Protein AF-A0A2H8U2J7-F1 (afdb_monomer_lite)

Foldseek 3Di:
DDPPPDPPVNVVVVVVVCVVPPPDDDDPPPCVVVVVVVPPDDDDDDPDCLLVVVCVVCVVVVNNVLSVLCVVVVPGPVNLLVDDLVNCVVSPVVDPVVSVSSVVVSVVVVVVVVVVVVVVD

Organism: NCBI:txid742174

InterPro domains:
  IPR001660 Sterile alpha motif domain [PF07647] (57-109)
  IPR001660 Sterile alpha motif domain [PS50105] (45-112)
  IPR013761 Sterile alpha motif/pointed domain superfamily [G3DSA:1.10.150.50] (38-114)
  IPR013761 Sterile alpha motif/pointed domain superfamily [SSF47769] (55-111)

Sequence (121 aa):
MTMTAISKGFQRVMKLLYEYENRHEKTMLKTTWSEKMKMTKNNHQSDENIDYHMEKLLKQLSLEKYWPMFDKRNIRYNDFLKLSEQDLKDIGINLFGPRRKLIMTIDKLNELRTSQEHSRS

Radius of gyration: 18.88 Å; chains: 1; bounding box: 56×50×34 Å

pLDDT: mean 70.36, std 20.32, range [31.5, 94.88]

Secondary structure (DSSP, 8-state):
-------HHHHHHHHHHHHHS-SS--SSSSSHHHHHTTTTS--------THHHHHHHHHHTT-GGGHHHHHHTT--HHHHTT--HHHHHHHT---HHHHHHHHHHHHHHHHHHHHHHHT--

Structure (mmCIF, N/CA/C/O backbone):
data_AF-A0A2H8U2J7-F1
#
_entry.id   AF-A0A2H8U2J7-F1
#
loop_
_atom_site.group_PDB
_atom_site.id
_atom_site.type_symbol
_atom_site.label_atom_id
_atom_site.label_alt_id
_atom_site.label_comp_id
_atom_site.label_asym_id
_atom_site.label_entity_id
_atom_site.label_seq_id
_atom_site.pdbx_PDB_ins_code
_atom_site.Cartn_x
_atom_site.Cartn_y
_atom_site.Cartn_z
_atom_site.occupancy
_atom_site.B_iso_or_equiv
_atom_site.auth_seq_id
_atom_site.auth_comp_id
_atom_site.auth_asym_id
_atom_site.auth_atom_id
_atom_site.pdbx_PDB_model_num
ATOM 1 N N . MET A 1 1 ? 14.104 38.135 7.590 1.00 36.16 1 MET A N 1
ATOM 2 C CA . MET A 1 1 ? 14.713 37.375 8.706 1.00 36.16 1 MET A CA 1
ATOM 3 C C . MET A 1 1 ? 14.171 35.950 8.648 1.00 36.16 1 MET A C 1
ATOM 5 O O . MET A 1 1 ? 12.960 35.791 8.582 1.00 36.16 1 MET A O 1
ATOM 9 N N . THR A 1 2 ? 15.024 34.931 8.512 1.00 43.16 2 THR A N 1
ATOM 10 C CA . THR A 1 2 ? 14.611 33.549 8.190 1.00 43.16 2 THR A CA 1
ATOM 11 C C . THR A 1 2 ? 14.125 32.788 9.426 1.00 43.16 2 THR A C 1
ATOM 13 O O . THR A 1 2 ? 14.888 32.561 10.362 1.00 43.16 2 THR A O 1
ATOM 16 N N . MET A 1 3 ? 12.858 32.365 9.401 1.00 31.50 3 MET A N 1
ATOM 17 C CA . MET A 1 3 ? 12.191 31.577 10.445 1.00 31.50 3 MET A CA 1
ATOM 18 C C . MET A 1 3 ? 12.617 30.103 10.389 1.00 31.50 3 MET A C 1
ATOM 20 O O . MET A 1 3 ? 11.848 29.239 9.978 1.00 31.50 3 MET A O 1
ATOM 24 N N . THR A 1 4 ? 13.845 29.774 10.782 1.00 61.56 4 THR A N 1
ATOM 25 C CA . THR A 1 4 ? 14.235 28.367 10.979 1.00 61.56 4 THR A CA 1
ATOM 26 C C . THR A 1 4 ? 13.908 27.927 12.401 1.00 61.56 4 THR A C 1
ATOM 28 O O . THR A 1 4 ? 14.785 27.815 13.250 1.00 61.56 4 THR A O 1
ATOM 31 N N . ALA A 1 5 ? 12.628 27.642 12.653 1.00 53.22 5 ALA A N 1
ATOM 32 C CA . ALA A 1 5 ? 12.160 26.950 13.858 1.00 53.22 5 ALA A CA 1
ATOM 33 C C . ALA A 1 5 ? 12.276 25.422 13.694 1.00 53.22 5 ALA A C 1
ATOM 35 O O . ALA A 1 5 ? 11.340 24.672 13.958 1.00 53.22 5 ALA A O 1
ATOM 36 N N . ILE A 1 6 ? 13.423 24.951 13.201 1.00 57.22 6 ILE A N 1
ATOM 37 C CA . ILE A 1 6 ? 13.698 23.521 13.088 1.00 57.22 6 ILE A CA 1
ATOM 38 C C . ILE A 1 6 ? 14.598 23.149 14.261 1.00 57.22 6 ILE A C 1
ATOM 40 O O . ILE A 1 6 ? 15.738 23.598 14.355 1.00 57.22 6 ILE A O 1
ATOM 44 N N . SER A 1 7 ? 14.062 22.337 15.171 1.00 57.75 7 SER A N 1
ATOM 45 C CA . SER A 1 7 ? 14.796 21.763 16.300 1.00 57.75 7 SER A CA 1
ATOM 46 C C . SER A 1 7 ? 16.133 21.167 15.836 1.00 57.75 7 SER A C 1
ATOM 48 O O . SER A 1 7 ? 16.185 20.405 14.868 1.00 57.75 7 SER A O 1
ATOM 50 N N . LYS A 1 8 ? 17.222 21.456 16.561 1.00 58.28 8 LYS A N 1
ATOM 51 C CA . LYS A 1 8 ? 18.549 20.857 16.317 1.00 58.28 8 LYS A CA 1
ATOM 52 C C . LYS A 1 8 ? 18.497 19.319 16.323 1.00 58.28 8 LYS A C 1
ATOM 54 O O . LYS A 1 8 ? 19.271 18.676 15.620 1.00 58.28 8 LYS A O 1
ATOM 59 N N . GLY A 1 9 ? 17.555 18.732 17.070 1.00 62.81 9 GLY A N 1
ATOM 60 C CA . GLY A 1 9 ? 17.288 17.291 17.065 1.00 62.81 9 GLY A CA 1
ATOM 61 C C . GLY A 1 9 ? 16.719 16.802 15.731 1.00 62.81 9 GLY A C 1
ATOM 62 O O . GLY A 1 9 ? 17.189 15.802 15.200 1.00 62.81 9 GLY A O 1
ATOM 63 N N . PHE A 1 10 ? 15.790 17.555 15.134 1.00 60.94 10 PHE A N 1
ATOM 64 C CA . PHE A 1 10 ? 15.223 17.236 13.821 1.00 60.94 10 PHE A CA 1
ATOM 65 C C . PHE A 1 10 ? 16.278 17.319 12.713 1.00 60.94 10 PHE A C 1
ATOM 67 O O . PHE A 1 10 ? 16.358 16.430 11.873 1.00 60.94 10 PHE A O 1
ATOM 74 N N . GLN A 1 11 ? 17.165 18.319 12.753 1.00 57.81 11 GLN A N 1
ATOM 75 C CA . GLN A 1 11 ? 18.289 18.401 11.811 1.00 57.81 11 GLN A CA 1
ATOM 76 C C . GLN A 1 11 ? 19.251 17.210 11.939 1.00 57.81 11 GLN A C 1
ATOM 78 O O . GLN A 1 11 ? 19.775 16.736 10.934 1.00 57.81 11 GLN A O 1
ATOM 83 N N . ARG A 1 12 ? 19.464 16.698 13.158 1.00 67.31 12 ARG A N 1
ATOM 84 C CA . ARG A 1 12 ? 20.341 15.546 13.414 1.00 67.31 12 ARG A CA 1
ATOM 85 C C . ARG A 1 12 ? 19.730 14.234 12.921 1.00 67.31 12 ARG A C 1
ATOM 87 O O . ARG A 1 12 ? 20.433 13.446 12.300 1.00 67.31 12 ARG A O 1
ATOM 94 N N . VAL A 1 13 ? 18.428 14.038 13.142 1.00 64.44 13 VAL A N 1
ATOM 95 C CA . VAL A 1 13 ? 17.677 12.882 12.624 1.00 64.44 13 VAL A CA 1
ATOM 96 C C . VAL A 1 13 ? 17.637 12.916 11.097 1.00 64.44 13 VAL A C 1
ATOM 98 O O . VAL A 1 13 ? 17.952 11.917 10.462 1.00 64.44 13 VAL A O 1
ATOM 101 N N . MET A 1 14 ? 17.365 14.078 10.499 1.00 63.50 14 MET A N 1
ATOM 102 C CA . MET A 1 14 ? 17.393 14.238 9.043 1.00 63.50 14 MET A CA 1
ATOM 103 C C . MET A 1 14 ? 18.789 14.016 8.457 1.00 63.50 14 MET A C 1
ATOM 105 O O . MET A 1 14 ? 18.901 13.412 7.398 1.00 63.50 14 MET A O 1
ATOM 109 N N . LYS A 1 15 ? 19.858 14.441 9.145 1.00 63.28 15 LYS A N 1
ATOM 110 C CA . LYS A 1 15 ? 21.238 14.169 8.719 1.00 63.28 15 LYS A CA 1
ATOM 111 C C . LYS A 1 15 ? 21.547 12.669 8.714 1.00 63.28 15 LYS A C 1
ATOM 113 O O . LYS A 1 15 ? 22.144 12.195 7.760 1.00 63.28 15 LYS A O 1
ATOM 118 N N . LEU A 1 16 ? 21.119 11.928 9.737 1.00 66.94 16 LEU A N 1
ATOM 119 C CA . LEU A 1 16 ? 21.340 10.479 9.809 1.00 66.94 16 LEU A CA 1
ATOM 120 C C . LEU A 1 16 ? 20.504 9.707 8.783 1.00 66.94 16 LEU A C 1
ATOM 122 O O . LEU A 1 16 ? 21.018 8.776 8.173 1.00 66.94 16 LEU A O 1
ATOM 126 N N . LEU A 1 17 ? 19.254 10.117 8.549 1.00 56.69 17 LEU A N 1
ATOM 127 C CA . LEU A 1 17 ? 18.418 9.551 7.483 1.00 56.69 17 LEU A CA 1
ATOM 128 C C . LEU A 1 17 ? 19.045 9.804 6.104 1.00 56.69 17 LEU A C 1
ATOM 130 O O . LEU A 1 17 ? 19.129 8.893 5.288 1.00 56.69 17 LEU A O 1
ATOM 134 N N . TYR A 1 18 ? 19.584 11.008 5.894 1.00 54.91 18 TYR A N 1
ATOM 135 C CA . TYR A 1 18 ? 20.326 11.367 4.685 1.00 54.91 18 TYR A CA 1
ATOM 136 C C . TYR A 1 18 ? 21.633 10.572 4.529 1.00 54.91 18 TYR A C 1
ATOM 138 O O . TYR A 1 18 ? 22.067 10.311 3.417 1.00 54.91 18 TYR A O 1
ATOM 146 N N . GLU A 1 19 ? 22.289 10.183 5.620 1.00 57.41 19 GLU A N 1
ATOM 147 C CA . GLU A 1 19 ? 23.557 9.443 5.584 1.00 57.41 19 GLU A CA 1
ATOM 148 C C . GLU A 1 19 ? 23.348 7.922 5.434 1.00 57.41 19 GLU A C 1
ATOM 150 O O . GLU A 1 19 ? 24.185 7.241 4.844 1.00 57.41 19 GLU A O 1
ATOM 155 N N . TYR A 1 20 ? 22.200 7.396 5.877 1.00 49.44 20 TYR A N 1
ATOM 156 C CA . TYR A 1 20 ? 21.817 5.986 5.729 1.00 49.44 20 TYR A CA 1
ATOM 157 C C . TYR A 1 20 ? 21.306 5.639 4.316 1.00 49.44 20 TYR A C 1
ATOM 159 O O . TYR A 1 20 ? 21.498 4.517 3.849 1.00 49.44 20 TYR A O 1
ATOM 167 N N . GLU A 1 21 ? 20.713 6.601 3.602 1.00 48.59 21 GLU A N 1
ATOM 168 C CA . GLU A 1 21 ? 20.047 6.380 2.306 1.00 48.59 21 GLU A CA 1
ATOM 169 C C . GLU A 1 21 ? 20.859 6.871 1.090 1.00 48.59 21 GLU A C 1
ATOM 171 O O . GLU A 1 21 ? 20.313 7.047 0.010 1.00 48.59 21 GLU A O 1
ATOM 176 N N . ASN A 1 22 ? 22.174 7.108 1.218 1.00 43.47 22 ASN A N 1
ATOM 177 C CA . ASN A 1 22 ? 22.914 7.822 0.164 1.00 43.47 22 ASN A CA 1
ATOM 178 C C . ASN A 1 22 ? 24.273 7.211 -0.213 1.00 43.47 22 ASN A C 1
ATOM 180 O O . ASN A 1 22 ? 25.281 7.913 -0.324 1.00 43.47 22 ASN A O 1
ATOM 184 N N . ARG A 1 23 ? 24.273 5.905 -0.532 1.00 51.50 23 ARG A N 1
ATOM 185 C CA . ARG A 1 23 ? 25.263 5.319 -1.463 1.00 51.50 23 ARG A CA 1
ATOM 186 C C . ARG A 1 23 ? 24.979 5.620 -2.941 1.00 51.50 23 ARG A C 1
ATOM 188 O O . ARG A 1 23 ? 25.809 5.260 -3.761 1.00 51.50 23 ARG A O 1
ATOM 195 N N . HIS A 1 24 ? 23.905 6.325 -3.294 1.00 48.53 24 HIS A N 1
ATOM 196 C CA . HIS A 1 24 ? 23.758 6.920 -4.623 1.00 48.53 24 HIS A CA 1
ATOM 197 C C . HIS A 1 24 ? 23.110 8.309 -4.540 1.00 48.53 24 HIS A C 1
ATOM 199 O O . HIS A 1 24 ? 22.116 8.498 -3.857 1.00 48.53 24 HIS A O 1
ATOM 205 N N . GLU A 1 25 ? 23.740 9.246 -5.252 1.00 40.62 25 GLU A N 1
ATOM 206 C CA . GLU A 1 25 ? 23.248 10.555 -5.702 1.00 40.62 25 GLU A CA 1
ATOM 207 C C . GLU A 1 25 ? 23.063 11.677 -4.658 1.00 40.62 25 GLU A C 1
ATOM 209 O O . GLU A 1 25 ? 22.134 11.726 -3.863 1.00 40.62 25 GLU A O 1
ATOM 214 N N . LYS A 1 26 ? 23.997 12.635 -4.665 1.00 43.56 26 LYS A N 1
ATOM 215 C CA . LYS A 1 26 ? 23.928 13.902 -3.921 1.00 43.56 26 LYS A CA 1
ATOM 216 C C . LYS A 1 26 ? 23.442 14.973 -4.898 1.00 43.56 26 LYS A C 1
ATOM 218 O O . LYS A 1 26 ? 24.077 15.088 -5.939 1.00 43.56 26 LYS A O 1
ATOM 223 N N . THR A 1 27 ? 22.396 15.747 -4.559 1.00 44.12 27 THR A N 1
ATOM 224 C CA . THR A 1 27 ? 22.177 17.185 -4.926 1.00 44.12 27 THR A CA 1
ATOM 225 C C . THR A 1 27 ? 20.711 17.677 -4.896 1.00 44.12 27 THR A C 1
ATOM 227 O O . THR A 1 27 ? 20.494 18.874 -5.055 1.00 44.12 27 THR A O 1
ATOM 230 N N . MET A 1 28 ? 19.694 16.851 -4.608 1.00 47.34 28 MET A N 1
ATOM 231 C CA . MET A 1 28 ? 18.277 17.219 -4.864 1.00 47.34 28 MET A CA 1
ATOM 232 C C . MET A 1 28 ? 17.408 17.559 -3.627 1.00 47.34 28 MET A C 1
ATOM 234 O O . MET A 1 28 ? 16.189 17.666 -3.724 1.00 47.34 28 MET A O 1
ATOM 238 N N . LEU A 1 29 ? 17.986 17.723 -2.428 1.00 50.22 29 LEU A N 1
ATOM 239 C CA . LEU A 1 29 ? 17.187 17.876 -1.190 1.00 50.22 29 LEU A CA 1
ATOM 240 C C . LEU A 1 29 ? 17.220 19.266 -0.534 1.00 50.22 29 LEU A C 1
ATOM 242 O O . LEU A 1 29 ? 16.502 19.508 0.436 1.00 50.22 29 LEU A O 1
ATOM 246 N N . LYS A 1 30 ? 18.000 20.215 -1.072 1.00 45.22 30 LYS A N 1
ATOM 247 C CA . LYS A 1 30 ? 18.049 21.589 -0.535 1.00 45.22 30 LYS A CA 1
ATOM 248 C C . LYS A 1 30 ? 16.914 22.482 -1.064 1.00 45.22 30 LYS A C 1
ATOM 250 O O . LYS A 1 30 ? 16.535 23.431 -0.387 1.00 45.22 30 LYS A O 1
ATOM 255 N N . THR A 1 31 ? 16.359 22.178 -2.235 1.00 45.81 31 THR A N 1
ATOM 256 C CA . THR A 1 31 ? 15.308 22.972 -2.905 1.00 45.81 31 THR A CA 1
ATOM 257 C C . THR A 1 31 ? 13.894 22.428 -2.675 1.00 45.81 31 THR A C 1
ATOM 259 O O . THR A 1 31 ? 12.927 23.187 -2.629 1.00 45.81 31 THR A O 1
ATOM 262 N N . THR A 1 32 ? 13.767 21.127 -2.417 1.00 44.84 32 THR A N 1
ATOM 263 C CA . THR A 1 32 ? 12.488 20.400 -2.405 1.00 44.84 32 THR A CA 1
ATOM 264 C C . THR A 1 32 ? 11.566 20.733 -1.229 1.00 44.84 32 THR A C 1
ATOM 266 O O . THR A 1 32 ? 10.349 20.634 -1.372 1.00 44.84 32 THR A O 1
ATOM 269 N N . TRP A 1 33 ? 12.074 21.183 -0.075 1.00 41.69 33 TRP A N 1
ATOM 270 C CA . TRP A 1 33 ? 11.205 21.536 1.065 1.00 41.69 33 TRP A CA 1
ATOM 271 C C . TRP A 1 33 ? 10.443 22.852 0.861 1.00 41.69 33 TRP A C 1
ATOM 273 O O . TRP A 1 33 ? 9.309 22.979 1.324 1.00 41.69 33 TRP A O 1
ATOM 283 N N . SER A 1 34 ? 11.022 23.808 0.130 1.00 51.91 34 SER A N 1
ATOM 284 C CA . SER A 1 34 ? 10.366 25.085 -0.179 1.00 51.91 34 SER A CA 1
ATOM 285 C C . SER A 1 34 ? 9.316 24.949 -1.288 1.00 51.91 34 SER A C 1
ATOM 287 O O . SER A 1 34 ? 8.287 25.620 -1.234 1.00 51.91 34 SER A O 1
ATOM 289 N N . GLU A 1 35 ? 9.518 24.043 -2.246 1.00 52.41 35 GLU A N 1
ATOM 290 C CA . GLU A 1 35 ? 8.545 23.753 -3.312 1.00 52.41 35 GLU A CA 1
ATOM 291 C C . GLU A 1 35 ? 7.371 22.901 -2.813 1.00 52.41 35 GLU A C 1
ATOM 293 O O . GLU A 1 35 ? 6.211 23.199 -3.104 1.00 52.41 35 GLU A O 1
ATOM 298 N N . LYS A 1 36 ? 7.641 21.901 -1.966 1.00 48.94 36 LYS A N 1
ATOM 299 C CA . LYS A 1 36 ? 6.626 20.960 -1.463 1.00 48.94 36 LYS A CA 1
ATOM 300 C C . LYS A 1 36 ? 5.540 21.618 -0.601 1.00 48.94 36 LYS A C 1
ATOM 302 O O . LYS A 1 36 ? 4.414 21.130 -0.579 1.00 48.94 36 LYS A O 1
ATOM 307 N N . MET A 1 37 ? 5.836 22.737 0.070 1.00 51.28 37 MET A N 1
ATOM 308 C CA . MET A 1 37 ? 4.839 23.494 0.849 1.00 51.28 37 MET A CA 1
ATOM 309 C C . MET A 1 37 ? 4.020 24.483 0.007 1.00 51.28 37 MET A C 1
ATOM 311 O O . MET A 1 37 ? 2.963 24.920 0.455 1.00 51.28 37 MET A O 1
ATOM 315 N N . LYS A 1 38 ? 4.464 24.825 -1.210 1.00 48.22 38 LYS A N 1
ATOM 316 C CA . LYS A 1 38 ? 3.760 25.770 -2.092 1.00 48.22 38 LYS A CA 1
ATOM 317 C C . LYS A 1 38 ? 2.684 25.096 -2.957 1.00 48.22 38 LYS A C 1
ATOM 319 O O . LYS A 1 38 ? 1.770 25.771 -3.411 1.00 48.22 38 LYS A O 1
ATOM 324 N N . MET A 1 39 ? 2.741 23.772 -3.130 1.00 43.31 39 MET A N 1
ATOM 325 C CA . MET A 1 39 ? 1.794 23.006 -3.960 1.00 43.31 39 MET A CA 1
ATOM 326 C C . MET A 1 39 ? 0.489 22.595 -3.250 1.00 43.31 39 MET A C 1
ATOM 328 O O . MET A 1 39 ? -0.347 21.931 -3.853 1.00 43.31 39 MET A O 1
ATOM 332 N N . THR A 1 40 ? 0.277 22.970 -1.983 1.00 47.03 40 THR A N 1
ATOM 333 C CA . THR A 1 40 ? -0.934 22.590 -1.221 1.00 47.03 40 THR A CA 1
ATOM 334 C C . THR A 1 40 ? -2.039 23.651 -1.214 1.00 47.03 40 THR A C 1
ATOM 336 O O . THR A 1 40 ? -3.085 23.441 -0.605 1.00 47.03 40 THR A O 1
ATOM 339 N N . LYS A 1 41 ? -1.855 24.772 -1.919 1.00 45.75 41 LYS A N 1
ATOM 340 C CA . LYS A 1 41 ? -2.890 25.792 -2.132 1.00 45.75 41 LYS A CA 1
ATOM 341 C C . LYS A 1 41 ? -2.931 26.180 -3.604 1.00 45.75 41 LYS A C 1
ATOM 343 O O . LYS A 1 41 ? -2.233 27.107 -3.980 1.00 45.75 41 LYS A O 1
ATOM 348 N N . ASN A 1 42 ? -3.704 25.450 -4.407 1.00 36.47 42 ASN A N 1
ATOM 349 C CA . ASN A 1 42 ? -4.521 25.985 -5.502 1.00 36.47 42 ASN A CA 1
ATOM 350 C C . ASN A 1 42 ? -5.447 24.881 -6.034 1.00 36.47 42 ASN A C 1
ATOM 352 O O . ASN A 1 42 ? -5.057 23.726 -6.178 1.00 36.47 42 ASN A O 1
ATOM 356 N N . ASN A 1 43 ? -6.704 25.264 -6.214 1.00 41.78 43 ASN A N 1
ATOM 357 C CA . ASN A 1 43 ? -7.881 24.434 -6.415 1.00 41.78 43 AS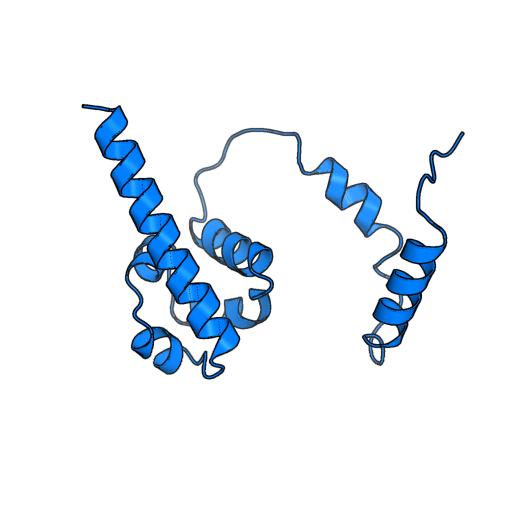N A CA 1
ATOM 358 C C . ASN A 1 43 ? -8.259 24.367 -7.907 1.00 41.78 43 ASN A C 1
ATOM 360 O O . ASN A 1 43 ? -8.155 25.379 -8.591 1.00 41.78 43 ASN A O 1
ATOM 364 N N . HIS A 1 44 ? -8.821 23.222 -8.303 1.00 46.47 44 HIS A N 1
ATOM 365 C CA . HIS A 1 44 ? -9.672 22.958 -9.473 1.00 46.47 44 HIS A CA 1
ATOM 366 C C . HIS A 1 44 ? -9.081 22.923 -10.895 1.00 46.47 44 HIS A C 1
ATOM 368 O O . HIS A 1 44 ? -8.359 23.811 -11.329 1.00 46.47 44 HIS A O 1
ATOM 374 N N . GLN A 1 45 ? -9.597 21.924 -11.626 1.00 37.88 45 GLN A N 1
ATOM 375 C CA . GLN A 1 45 ? -9.663 21.766 -13.082 1.00 37.88 45 GLN A CA 1
ATOM 376 C C . GLN A 1 45 ? -8.525 20.989 -13.766 1.00 37.88 45 GLN A C 1
ATOM 378 O O . GLN A 1 45 ? -7.608 21.572 -14.329 1.00 37.88 45 GLN A O 1
ATOM 383 N N . SER A 1 46 ? -8.662 19.662 -13.803 1.00 36.72 46 SER A N 1
ATOM 384 C CA . SER A 1 46 ? -8.892 18.946 -15.070 1.00 36.72 46 SER A CA 1
ATOM 385 C C . SER A 1 46 ? -9.090 17.458 -14.781 1.00 36.72 46 SER A C 1
ATOM 387 O O . SER A 1 46 ? -8.196 16.771 -14.291 1.00 36.72 46 SER A O 1
ATOM 389 N N . ASP A 1 47 ? -10.306 17.007 -15.045 1.00 44.69 47 ASP A N 1
ATOM 390 C CA . ASP A 1 47 ? -10.707 15.617 -15.187 1.00 44.69 47 ASP A CA 1
ATOM 391 C C . ASP A 1 47 ? -9.943 15.005 -16.369 1.00 44.69 47 ASP A C 1
ATOM 393 O O . ASP A 1 47 ? -10.371 15.125 -17.505 1.00 44.69 47 ASP A O 1
ATOM 397 N N . GLU A 1 48 ? -8.747 14.475 -16.118 1.00 42.66 48 GLU A N 1
ATOM 398 C CA . GLU A 1 48 ? -7.984 13.636 -17.039 1.00 42.66 48 GLU A CA 1
ATOM 399 C C . GLU A 1 48 ? -6.878 12.960 -16.219 1.00 42.66 48 GLU A C 1
ATOM 401 O O . GLU A 1 48 ? -6.065 13.624 -15.578 1.00 42.66 48 GLU A O 1
ATOM 406 N N . ASN A 1 49 ? -6.865 11.627 -16.236 1.00 45.50 49 ASN A N 1
ATOM 407 C CA . ASN A 1 49 ? -5.957 10.740 -15.502 1.00 45.50 49 ASN A CA 1
ATOM 408 C C . ASN A 1 49 ? -6.396 10.358 -14.065 1.00 45.50 49 ASN A C 1
ATOM 410 O O . ASN A 1 49 ? -5.831 10.760 -13.047 1.00 45.50 49 ASN A O 1
ATOM 414 N N . ILE A 1 50 ? -7.402 9.479 -14.000 1.00 50.91 50 ILE A N 1
ATOM 415 C CA . ILE A 1 50 ? -7.808 8.715 -12.803 1.00 50.91 50 ILE A CA 1
ATOM 416 C C . ILE A 1 50 ? -6.614 7.948 -12.186 1.00 50.91 50 ILE A C 1
ATOM 418 O O . ILE A 1 50 ? -6.613 7.671 -10.982 1.00 50.91 50 ILE A O 1
ATOM 422 N N . ASP A 1 51 ? -5.571 7.661 -12.969 1.00 51.16 51 ASP A N 1
ATOM 423 C CA . ASP A 1 51 ? -4.384 6.920 -12.532 1.00 51.16 51 ASP A CA 1
ATOM 424 C C . ASP A 1 51 ? -3.501 7.758 -11.586 1.00 51.16 51 ASP A C 1
ATOM 426 O O . ASP A 1 51 ? -2.920 7.215 -10.641 1.00 51.16 51 ASP A O 1
ATOM 430 N N . TYR A 1 52 ? -3.542 9.096 -11.687 1.00 59.53 52 TYR A N 1
ATOM 431 C CA . TYR A 1 52 ? -2.902 10.002 -10.721 1.00 59.53 52 TYR A CA 1
ATOM 432 C C . TYR A 1 52 ? -3.442 9.822 -9.291 1.00 59.53 52 TYR A C 1
ATOM 434 O O . TYR A 1 52 ? -2.734 10.065 -8.307 1.00 59.53 52 TYR A O 1
ATOM 442 N N . HIS A 1 53 ? -4.687 9.356 -9.137 1.00 77.94 53 HIS A N 1
ATOM 443 C CA . HIS A 1 53 ? -5.243 9.077 -7.815 1.00 77.94 53 HIS A CA 1
ATOM 444 C C . HIS A 1 53 ? -4.582 7.852 -7.165 1.00 77.94 53 HIS A C 1
ATOM 446 O O . HIS A 1 53 ? -4.339 7.861 -5.957 1.00 77.94 53 HIS A O 1
ATOM 452 N N . MET A 1 54 ? -4.255 6.817 -7.948 1.00 84.88 54 MET A N 1
ATOM 453 C CA . MET A 1 54 ? -3.595 5.609 -7.444 1.00 84.88 54 MET A CA 1
ATOM 454 C C . MET A 1 54 ? -2.149 5.877 -7.035 1.00 84.88 54 MET A C 1
ATOM 456 O O . MET A 1 54 ? -1.758 5.533 -5.918 1.00 84.88 54 MET A O 1
ATOM 460 N N . GLU A 1 55 ? -1.363 6.536 -7.889 1.00 85.50 55 GLU A N 1
ATOM 461 C CA . GLU A 1 55 ? 0.032 6.862 -7.571 1.00 85.50 55 GLU A CA 1
ATOM 462 C C . GLU A 1 55 ? 0.120 7.722 -6.301 1.00 85.50 55 GLU A C 1
ATOM 464 O O . GLU A 1 55 ? 0.903 7.446 -5.384 1.00 85.50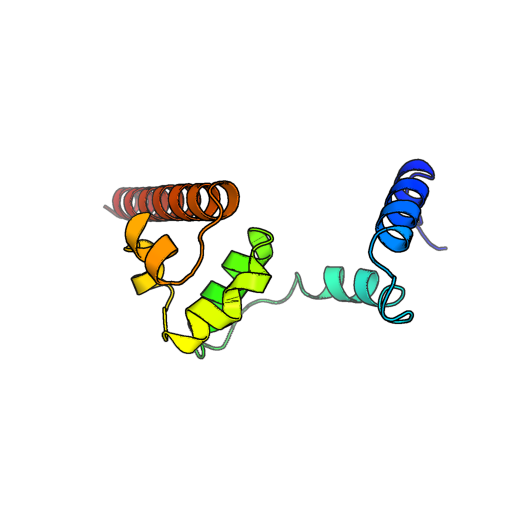 55 GLU A O 1
ATOM 469 N N . LYS A 1 56 ? -0.750 8.735 -6.194 1.00 86.06 56 LYS A N 1
ATOM 470 C CA . LYS A 1 56 ? -0.831 9.602 -5.017 1.00 86.06 56 LYS A CA 1
ATOM 471 C C . LYS A 1 56 ? -1.221 8.830 -3.757 1.00 86.06 56 LYS A C 1
ATOM 473 O O . LYS A 1 56 ? -0.608 9.055 -2.710 1.00 86.06 56 LYS A O 1
ATOM 478 N N . LEU A 1 57 ? -2.186 7.911 -3.849 1.00 86.50 57 LEU A N 1
ATOM 479 C CA . LEU A 1 57 ? -2.581 7.047 -2.735 1.00 86.50 57 LEU A CA 1
ATOM 480 C C . LEU A 1 57 ? -1.396 6.199 -2.258 1.00 86.50 57 LEU A C 1
ATOM 482 O O . LEU A 1 57 ? -1.088 6.182 -1.065 1.00 86.50 57 LEU A O 1
ATOM 486 N N . LEU A 1 58 ? -0.680 5.550 -3.179 1.00 87.69 58 LEU A N 1
ATOM 487 C CA . LEU A 1 58 ? 0.499 4.749 -2.844 1.00 87.69 58 LEU A CA 1
ATOM 488 C C . LEU A 1 58 ? 1.591 5.598 -2.190 1.00 87.69 58 LEU A C 1
ATOM 490 O O . LEU A 1 58 ? 2.161 5.179 -1.184 1.00 87.69 58 LEU A O 1
ATOM 494 N N . LYS A 1 59 ? 1.828 6.816 -2.682 1.00 87.81 59 LYS A N 1
ATOM 495 C CA . LYS A 1 59 ? 2.787 7.759 -2.092 1.00 87.81 59 LYS A CA 1
ATOM 496 C C . LYS A 1 59 ? 2.402 8.186 -0.673 1.00 87.81 59 LYS A C 1
ATOM 498 O O . LYS A 1 59 ? 3.256 8.250 0.208 1.00 87.81 59 LYS A O 1
ATOM 503 N N . GLN A 1 60 ? 1.117 8.429 -0.405 1.00 84.25 60 GLN A N 1
ATOM 504 C CA . GLN A 1 60 ? 0.625 8.706 0.955 1.00 84.25 60 GLN A CA 1
ATOM 505 C C . GLN A 1 60 ? 0.802 7.505 1.893 1.00 84.25 60 GLN A C 1
ATOM 507 O O . GLN A 1 60 ? 1.004 7.678 3.095 1.00 84.25 60 GLN A O 1
ATOM 512 N N . LEU A 1 61 ? 0.765 6.289 1.348 1.00 84.38 61 LEU A N 1
ATOM 513 C CA . LEU A 1 61 ? 1.028 5.056 2.083 1.00 84.38 61 LEU A CA 1
ATOM 514 C C . LEU A 1 61 ? 2.524 4.708 2.173 1.00 84.38 61 LEU A C 1
ATOM 516 O O . LEU A 1 61 ? 2.852 3.723 2.839 1.00 84.38 61 LEU A O 1
ATOM 520 N N . SER A 1 62 ? 3.426 5.493 1.574 1.00 88.44 62 SER A N 1
ATOM 521 C CA . SER A 1 62 ? 4.860 5.170 1.440 1.00 88.44 62 SER A CA 1
ATOM 522 C C . SER A 1 62 ? 5.098 3.831 0.725 1.00 88.44 62 SER A C 1
ATOM 524 O O . SER A 1 62 ? 5.938 3.017 1.114 1.00 88.44 62 SER A O 1
ATOM 526 N N . LEU A 1 63 ? 4.270 3.566 -0.283 1.00 90.00 63 LEU A N 1
ATOM 527 C CA . LEU A 1 63 ? 4.240 2.362 -1.106 1.00 90.00 63 LEU A CA 1
ATOM 528 C C . LEU A 1 63 ? 4.431 2.696 -2.596 1.00 90.00 63 LEU A C 1
ATOM 530 O O . LEU A 1 63 ? 4.150 1.848 -3.439 1.00 90.00 63 LEU A O 1
ATOM 534 N N . GLU A 1 64 ? 4.940 3.887 -2.941 1.00 89.38 64 GLU A N 1
ATOM 535 C CA . GLU A 1 64 ? 5.128 4.321 -4.336 1.00 89.38 64 GLU A CA 1
ATOM 536 C C . GLU A 1 64 ? 6.006 3.373 -5.163 1.00 89.38 64 GLU A C 1
ATOM 538 O O . GLU A 1 64 ? 5.810 3.240 -6.364 1.00 89.38 64 GLU A O 1
ATOM 543 N N . LYS A 1 65 ? 6.912 2.619 -4.527 1.00 89.38 65 LYS A N 1
ATOM 544 C CA . LYS A 1 65 ? 7.732 1.604 -5.207 1.00 89.38 65 LYS A CA 1
ATOM 545 C C . LYS A 1 65 ? 6.918 0.493 -5.882 1.00 89.38 65 LYS A C 1
ATOM 547 O O . LYS A 1 65 ? 7.455 -0.209 -6.731 1.00 89.38 65 LYS A O 1
ATOM 552 N N . TYR A 1 66 ? 5.659 0.306 -5.478 1.00 90.62 66 TYR A N 1
ATOM 553 C CA . TYR A 1 66 ? 4.753 -0.665 -6.088 1.00 90.62 66 TYR A CA 1
ATOM 554 C C . TYR A 1 66 ? 3.955 -0.084 -7.257 1.00 90.62 66 TYR A C 1
ATOM 556 O O . TYR A 1 66 ? 3.314 -0.849 -7.970 1.00 90.62 66 TYR A O 1
ATOM 564 N N . TRP A 1 67 ? 4.013 1.232 -7.490 1.00 89.75 67 TRP A N 1
ATOM 565 C CA . TRP A 1 67 ? 3.296 1.899 -8.577 1.00 89.75 67 TRP A CA 1
ATOM 566 C C . TRP A 1 67 ? 3.492 1.229 -9.945 1.00 89.75 67 TRP A C 1
ATOM 568 O O . TRP A 1 67 ? 2.484 0.901 -10.571 1.00 89.75 67 TRP A O 1
ATOM 578 N N . PRO A 1 68 ? 4.724 0.874 -10.373 1.00 89.56 68 PRO A N 1
ATOM 579 C CA . PRO A 1 68 ? 4.923 0.220 -11.665 1.00 89.56 68 PRO A CA 1
ATOM 580 C C . PRO A 1 68 ? 4.194 -1.124 -11.807 1.00 89.56 68 PRO A C 1
ATOM 582 O O . PRO A 1 68 ? 3.956 -1.574 -12.922 1.00 89.56 68 PRO A O 1
ATOM 585 N N . MET A 1 69 ? 3.861 -1.807 -10.706 1.00 90.62 69 MET A N 1
ATOM 586 C CA . MET A 1 69 ? 3.127 -3.077 -10.733 1.00 90.62 69 MET A CA 1
ATOM 587 C C . MET A 1 69 ? 1.631 -2.858 -10.978 1.00 90.62 69 MET A C 1
ATOM 589 O O . MET A 1 69 ? 1.004 -3.673 -11.654 1.00 90.62 69 MET A O 1
ATOM 593 N N . PHE A 1 70 ? 1.077 -1.765 -10.446 1.00 89.25 70 PHE A N 1
ATOM 594 C CA . PHE A 1 70 ? -0.307 -1.358 -10.690 1.00 89.25 70 PHE A CA 1
ATOM 595 C C . PHE A 1 70 ? -0.470 -0.778 -12.098 1.00 89.25 70 PHE A C 1
ATOM 597 O O . PHE A 1 70 ? -1.386 -1.185 -12.809 1.00 89.25 70 PHE A O 1
ATOM 604 N N . ASP A 1 71 ? 0.468 0.071 -12.523 1.00 87.62 71 ASP A N 1
ATOM 605 C CA . ASP A 1 71 ? 0.500 0.698 -13.850 1.00 87.62 71 ASP A CA 1
ATOM 606 C C . ASP A 1 71 ? 0.590 -0.346 -14.977 1.00 87.62 71 ASP A C 1
ATOM 608 O O . ASP A 1 71 ? -0.266 -0.408 -15.856 1.00 87.62 71 ASP A O 1
ATOM 612 N N . LYS A 1 72 ? 1.530 -1.300 -14.881 1.00 88.88 72 LYS A N 1
ATOM 613 C CA . LYS A 1 72 ? 1.670 -2.397 -15.864 1.00 88.88 72 LYS A CA 1
ATOM 614 C C . LYS A 1 72 ? 0.421 -3.262 -16.023 1.00 88.88 72 LYS A C 1
ATOM 616 O O . LYS A 1 72 ? 0.232 -3.868 -17.073 1.00 88.88 72 LYS A O 1
ATOM 621 N N . ARG A 1 73 ? -0.386 -3.388 -14.969 1.00 88.12 73 ARG A N 1
ATOM 622 C CA . ARG A 1 73 ? -1.630 -4.173 -14.977 1.00 88.12 73 ARG A CA 1
ATOM 623 C C . ARG A 1 73 ? -2.864 -3.311 -15.236 1.00 88.12 73 ARG A C 1
ATOM 625 O O . ARG A 1 73 ? -3.970 -3.842 -15.201 1.00 88.12 73 ARG A O 1
ATOM 632 N N . ASN A 1 74 ? -2.673 -2.017 -15.496 1.00 88.19 74 ASN A N 1
ATOM 633 C CA . ASN A 1 74 ? -3.730 -1.038 -15.706 1.00 88.19 74 ASN A CA 1
ATOM 634 C C . ASN A 1 74 ? -4.776 -1.052 -14.573 1.00 88.19 74 ASN A C 1
ATOM 636 O O . ASN A 1 74 ? -5.983 -0.986 -14.812 1.00 88.19 74 ASN A O 1
ATOM 640 N N . ILE A 1 75 ? -4.310 -1.213 -13.329 1.00 88.31 75 ILE A N 1
ATOM 641 C CA . ILE A 1 75 ? -5.180 -1.252 -12.153 1.00 88.31 75 ILE A CA 1
ATOM 642 C C . ILE A 1 75 ? -5.547 0.180 -11.784 1.00 88.31 75 ILE A C 1
ATOM 644 O O . ILE A 1 75 ? -4.732 0.932 -11.248 1.00 88.31 75 ILE A O 1
ATOM 648 N N . ARG A 1 76 ? -6.806 0.537 -12.032 1.00 87.31 76 ARG A N 1
ATOM 649 C CA . ARG A 1 76 ? -7.355 1.855 -11.699 1.00 87.31 76 ARG A CA 1
ATOM 650 C C . ARG A 1 76 ? -7.879 1.889 -10.268 1.00 87.31 76 ARG A C 1
ATOM 652 O O . ARG A 1 76 ? -8.055 0.858 -9.621 1.00 87.31 76 ARG A O 1
ATOM 659 N N . TYR A 1 77 ? -8.252 3.081 -9.799 1.00 86.19 77 TYR A N 1
ATOM 660 C CA . TYR A 1 77 ? -8.786 3.283 -8.446 1.00 86.19 77 TYR A CA 1
ATOM 661 C C . TYR A 1 77 ? -9.990 2.400 -8.102 1.00 86.19 77 TYR A C 1
ATOM 663 O O . TYR A 1 77 ? -10.032 1.788 -7.039 1.00 86.19 77 TYR A O 1
ATOM 671 N N . ASN A 1 78 ? -10.960 2.289 -9.009 1.00 85.56 78 ASN A N 1
ATOM 672 C CA . ASN A 1 78 ? -12.151 1.475 -8.765 1.00 85.56 78 ASN A CA 1
ATOM 673 C C . ASN A 1 78 ? -11.851 -0.034 -8.736 1.00 85.56 78 ASN A C 1
ATOM 675 O O . ASN A 1 78 ? -12.568 -0.792 -8.088 1.00 85.56 78 ASN A O 1
ATOM 679 N N . ASP A 1 79 ? -10.801 -0.458 -9.441 1.00 89.38 79 ASP A N 1
ATOM 680 C CA . ASP A 1 79 ? -10.355 -1.849 -9.475 1.00 89.38 79 ASP A CA 1
ATOM 681 C C . ASP A 1 79 ? -9.554 -2.165 -8.201 1.00 89.38 79 ASP A C 1
ATOM 683 O O . ASP A 1 79 ? -9.772 -3.198 -7.575 1.00 89.38 79 ASP A O 1
ATOM 687 N N . PHE A 1 80 ? -8.733 -1.215 -7.734 1.00 90.62 80 PHE A N 1
ATOM 688 C CA . PHE A 1 80 ? -8.012 -1.286 -6.460 1.00 90.62 80 PHE A CA 1
ATOM 689 C C . PHE A 1 80 ? -8.928 -1.532 -5.256 1.00 90.62 80 PHE A C 1
ATOM 691 O O . PHE A 1 80 ? -8.622 -2.380 -4.422 1.00 90.62 80 PHE A O 1
ATOM 698 N N . LEU A 1 81 ? -10.072 -0.843 -5.178 1.00 89.44 81 LEU A N 1
ATOM 699 C CA . LEU A 1 81 ? -11.033 -0.997 -4.075 1.00 89.44 81 LEU A CA 1
ATOM 700 C C . LEU A 1 81 ? -11.660 -2.397 -3.968 1.00 89.44 81 LEU A C 1
ATOM 702 O O . LEU A 1 81 ? -12.307 -2.700 -2.966 1.00 89.44 81 LEU A O 1
ATOM 706 N N . LYS A 1 82 ? -11.499 -3.231 -5.000 1.00 92.12 82 LYS A N 1
ATOM 707 C CA . LYS A 1 82 ? -12.026 -4.598 -5.063 1.00 92.12 82 LYS A CA 1
ATOM 708 C C . LYS A 1 82 ? -10.951 -5.661 -4.843 1.00 92.12 82 LYS A C 1
ATOM 710 O O . LYS A 1 82 ? -11.287 -6.840 -4.812 1.00 92.12 82 LYS A O 1
ATOM 715 N N . LEU A 1 83 ? -9.680 -5.268 -4.730 1.00 93.25 83 LEU A N 1
ATOM 716 C CA . LEU A 1 83 ? -8.579 -6.217 -4.603 1.00 93.25 83 LEU A CA 1
ATOM 717 C C . LEU A 1 83 ? -8.614 -6.921 -3.248 1.00 93.25 83 LEU A C 1
ATOM 719 O O . LEU A 1 83 ? -8.682 -6.289 -2.193 1.00 93.25 83 LEU A O 1
ATOM 723 N N . SER A 1 84 ? -8.488 -8.242 -3.289 1.00 93.81 84 SER A N 1
ATOM 724 C CA . SER A 1 84 ? -8.279 -9.086 -2.120 1.00 93.81 84 SER A CA 1
ATOM 725 C C . SER A 1 84 ? -6.794 -9.194 -1.763 1.00 93.81 84 SER A C 1
ATOM 727 O O . SER A 1 84 ? -5.901 -8.838 -2.537 1.00 93.81 84 SER A O 1
ATOM 729 N N . GLU A 1 85 ? -6.493 -9.744 -0.580 1.00 92.62 85 GLU A N 1
ATOM 730 C CA . GLU A 1 85 ? -5.098 -10.005 -0.202 1.00 92.62 85 GLU A CA 1
ATOM 731 C C . GLU A 1 85 ? -4.410 -10.951 -1.197 1.00 92.62 85 GLU A C 1
ATOM 733 O O . GLU A 1 85 ? -3.209 -10.812 -1.448 1.00 92.62 85 GLU A O 1
ATOM 738 N N . GLN A 1 86 ? -5.161 -11.898 -1.765 1.00 94.19 86 GLN A N 1
ATOM 739 C CA . GLN A 1 86 ? -4.637 -12.832 -2.750 1.00 94.19 86 GLN A CA 1
ATOM 740 C C . GLN A 1 86 ? -4.275 -12.112 -4.052 1.00 94.19 86 GLN A C 1
ATOM 742 O O . GLN A 1 86 ? -3.160 -12.285 -4.535 1.00 94.19 86 GLN A O 1
ATOM 747 N N . ASP A 1 87 ? -5.128 -11.204 -4.530 1.00 94.88 87 ASP A N 1
ATOM 748 C CA . ASP A 1 87 ? -4.840 -10.421 -5.738 1.00 94.88 87 ASP A CA 1
ATOM 749 C C . ASP A 1 87 ? -3.572 -9.572 -5.567 1.00 94.88 87 ASP A C 1
ATOM 751 O O . ASP A 1 87 ? -2.741 -9.485 -6.469 1.00 94.88 87 ASP A O 1
ATOM 755 N N . LEU A 1 88 ? -3.355 -8.993 -4.377 1.00 93.94 88 LEU A N 1
ATOM 756 C CA . LEU A 1 88 ? -2.127 -8.245 -4.084 1.00 93.94 88 LEU A CA 1
ATOM 757 C C . LEU A 1 88 ? -0.869 -9.124 -4.151 1.00 93.94 88 LEU A C 1
ATOM 759 O O . LEU A 1 88 ? 0.181 -8.642 -4.585 1.00 93.94 88 LEU A O 1
ATOM 763 N N . LYS A 1 89 ? -0.951 -10.401 -3.752 1.00 93.62 89 LYS A N 1
ATOM 764 C CA . LYS A 1 89 ? 0.157 -11.356 -3.942 1.00 93.62 89 LYS A CA 1
ATOM 765 C C . LYS A 1 89 ? 0.397 -11.604 -5.424 1.00 93.62 89 LYS A C 1
ATOM 767 O O . LYS A 1 89 ? 1.538 -11.509 -5.868 1.00 93.62 89 LYS A O 1
ATOM 772 N N . ASP A 1 90 ? -0.669 -11.829 -6.182 1.00 93.31 90 ASP A N 1
ATOM 773 C CA . ASP A 1 90 ? -0.593 -12.137 -7.610 1.00 93.31 90 ASP A CA 1
ATOM 774 C C . ASP A 1 90 ? -0.062 -10.946 -8.428 1.00 93.31 90 ASP A C 1
ATOM 776 O O . ASP A 1 90 ? 0.613 -11.136 -9.442 1.00 93.31 90 ASP A O 1
ATOM 780 N N . ILE A 1 91 ? -0.290 -9.712 -7.961 1.00 91.44 91 ILE A N 1
ATOM 781 C CA . ILE A 1 91 ? 0.293 -8.472 -8.504 1.00 91.44 91 ILE A CA 1
ATOM 782 C C . ILE A 1 91 ? 1.805 -8.371 -8.222 1.00 91.44 91 ILE A C 1
ATOM 784 O O . ILE A 1 91 ? 2.529 -7.727 -8.985 1.00 91.44 91 ILE A O 1
ATOM 788 N N . GLY A 1 92 ? 2.301 -9.039 -7.175 1.00 91.06 92 GLY A N 1
ATOM 789 C CA . GLY A 1 92 ? 3.716 -9.073 -6.787 1.00 91.06 92 GLY A CA 1
ATOM 790 C C . GLY A 1 92 ? 4.018 -8.450 -5.420 1.00 91.06 92 GLY A C 1
ATOM 791 O O . GLY A 1 92 ? 5.184 -8.268 -5.060 1.00 91.06 92 GLY A O 1
ATOM 792 N N . ILE A 1 93 ? 2.998 -8.119 -4.625 1.00 92.62 93 ILE A N 1
ATOM 793 C CA . ILE A 1 93 ? 3.158 -7.574 -3.272 1.00 92.62 93 ILE A CA 1
ATOM 794 C C . ILE A 1 93 ? 3.240 -8.738 -2.279 1.00 92.62 93 ILE A C 1
ATOM 796 O O . ILE A 1 93 ? 2.288 -9.103 -1.595 1.00 92.62 93 ILE A O 1
ATOM 800 N N . ASN A 1 94 ? 4.419 -9.348 -2.186 1.00 89.94 94 ASN A N 1
ATOM 801 C CA . ASN A 1 94 ? 4.617 -10.556 -1.372 1.00 89.94 94 ASN A CA 1
ATOM 802 C C . ASN A 1 94 ? 4.867 -10.274 0.116 1.00 89.94 94 ASN A C 1
ATOM 804 O O . ASN A 1 94 ? 4.693 -11.159 0.958 1.00 89.94 94 ASN A O 1
ATOM 808 N N . LEU A 1 95 ? 5.238 -9.040 0.462 1.00 92.62 95 LEU A N 1
ATOM 809 C CA . LEU A 1 95 ? 5.506 -8.651 1.844 1.00 92.62 95 LEU A CA 1
ATOM 810 C C . LEU A 1 95 ? 4.201 -8.445 2.624 1.00 92.62 95 LEU A C 1
ATOM 812 O O . LEU A 1 95 ? 3.329 -7.684 2.204 1.00 92.62 95 LEU A O 1
ATOM 816 N N . PHE A 1 96 ? 4.115 -9.064 3.804 1.00 89.25 96 PHE A N 1
ATOM 817 C CA . PHE A 1 96 ? 2.936 -8.991 4.672 1.00 89.25 96 PHE A CA 1
ATOM 818 C C . PHE A 1 96 ? 2.570 -7.553 5.067 1.00 89.25 96 PHE A C 1
ATOM 820 O O . PHE A 1 96 ? 1.414 -7.164 4.938 1.00 89.25 96 PHE A O 1
ATOM 827 N N . GLY A 1 97 ? 3.546 -6.742 5.492 1.00 92.69 97 GLY A N 1
ATOM 828 C CA . GLY A 1 97 ? 3.303 -5.360 5.932 1.00 92.69 97 GLY A CA 1
ATOM 829 C C . GLY A 1 97 ? 2.629 -4.490 4.859 1.00 92.69 97 GLY A C 1
ATOM 830 O O . GLY A 1 97 ? 1.536 -3.977 5.100 1.00 92.69 97 GLY A O 1
ATOM 831 N N . PRO A 1 98 ? 3.227 -4.352 3.660 1.00 91.56 98 PRO A N 1
ATOM 832 C CA . PRO A 1 98 ? 2.613 -3.672 2.521 1.00 91.56 98 PRO A CA 1
ATOM 833 C C . PRO A 1 98 ? 1.221 -4.194 2.157 1.00 91.56 98 PRO A C 1
ATOM 835 O O . PRO A 1 98 ? 0.312 -3.381 2.010 1.00 91.56 98 PRO A O 1
ATOM 838 N N . ARG A 1 99 ? 1.019 -5.521 2.080 1.00 93.56 99 ARG A N 1
ATOM 839 C CA . ARG A 1 99 ? -0.315 -6.085 1.808 1.00 93.56 99 ARG A CA 1
ATOM 840 C C . ARG A 1 99 ? -1.329 -5.674 2.862 1.00 93.56 99 ARG A C 1
ATOM 842 O O . ARG A 1 99 ? -2.373 -5.134 2.520 1.00 93.56 99 ARG A O 1
ATOM 849 N N . ARG A 1 100 ? -1.009 -5.881 4.142 1.00 93.56 100 ARG A N 1
ATOM 850 C CA . ARG A 1 100 ? -1.909 -5.555 5.253 1.00 93.56 100 ARG A CA 1
ATOM 851 C C . ARG A 1 100 ? -2.290 -4.078 5.235 1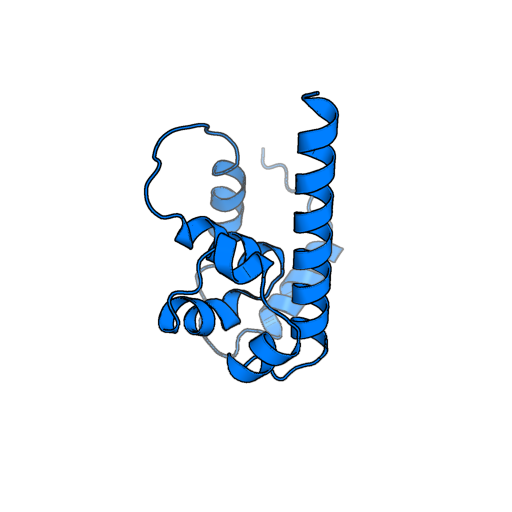.00 93.56 100 ARG A C 1
ATOM 853 O O . ARG A 1 100 ? -3.457 -3.753 5.412 1.00 93.56 100 ARG A O 1
ATOM 860 N N . LYS A 1 101 ? -1.325 -3.194 4.960 1.00 90.94 101 LYS A N 1
ATOM 861 C CA . LYS A 1 101 ? -1.556 -1.749 4.850 1.00 90.94 101 LYS A CA 1
ATOM 862 C C . LYS A 1 101 ? -2.506 -1.394 3.703 1.00 90.94 101 LYS A C 1
ATOM 864 O O . LYS A 1 101 ? -3.382 -0.554 3.893 1.00 90.94 101 LYS A O 1
ATOM 869 N N . LEU A 1 102 ? -2.353 -2.028 2.540 1.00 92.75 102 LEU A N 1
ATOM 870 C CA . LEU A 1 102 ? -3.240 -1.813 1.394 1.00 92.75 102 LEU A CA 1
ATOM 871 C C . LEU A 1 102 ? -4.657 -2.318 1.676 1.00 92.75 102 LEU A C 1
ATOM 873 O O . LEU A 1 102 ? -5.593 -1.551 1.493 1.00 92.75 102 LEU A O 1
ATOM 877 N N . ILE A 1 103 ? -4.806 -3.532 2.213 1.00 94.50 103 ILE A N 1
ATOM 878 C CA . ILE A 1 103 ? -6.117 -4.099 2.573 1.00 94.50 103 ILE A CA 1
ATOM 879 C C . ILE A 1 103 ? -6.849 -3.217 3.587 1.00 94.50 103 ILE A C 1
ATOM 881 O O . ILE A 1 103 ? -7.972 -2.802 3.334 1.00 94.50 103 ILE A O 1
ATOM 885 N N . MET A 1 104 ? -6.180 -2.805 4.669 1.00 90.75 104 MET A N 1
ATOM 886 C CA . MET A 1 104 ? -6.784 -1.890 5.648 1.00 90.75 104 MET A CA 1
ATOM 887 C C . MET A 1 104 ? -7.189 -0.544 5.034 1.00 90.75 104 MET A C 1
ATOM 889 O O . MET A 1 104 ? -8.139 0.091 5.488 1.00 90.75 104 MET A O 1
ATOM 893 N N . THR A 1 105 ? -6.452 -0.078 4.022 1.00 90.25 105 THR A N 1
ATOM 894 C CA . THR A 1 105 ? -6.799 1.158 3.316 1.00 90.25 105 THR A CA 1
ATOM 895 C C . THR A 1 105 ? -8.029 0.956 2.434 1.00 90.25 105 THR A C 1
ATOM 897 O O . THR A 1 105 ? -8.902 1.817 2.437 1.00 90.25 105 THR A O 1
ATOM 900 N N . ILE A 1 106 ? -8.122 -0.171 1.723 1.00 90.69 106 ILE A N 1
ATOM 901 C CA . ILE A 1 106 ? -9.289 -0.542 0.910 1.00 90.69 106 ILE A CA 1
ATOM 902 C C . ILE A 1 106 ? -10.546 -0.607 1.784 1.00 90.69 106 ILE A C 1
ATOM 904 O O . ILE A 1 106 ? -11.530 0.061 1.470 1.00 90.69 106 ILE A O 1
ATOM 908 N N . ASP A 1 107 ? -10.483 -1.317 2.914 1.00 89.56 107 ASP A N 1
ATOM 909 C CA . ASP A 1 107 ? -11.603 -1.441 3.856 1.00 89.56 107 ASP A CA 1
ATOM 910 C C . ASP A 1 107 ? -12.087 -0.062 4.328 1.00 89.56 107 ASP A C 1
ATOM 912 O O . ASP A 1 107 ? -13.272 0.263 4.239 1.00 89.56 107 ASP A O 1
ATOM 916 N N . LYS A 1 108 ? -11.149 0.800 4.739 1.00 87.56 108 LYS A N 1
ATOM 917 C CA . LYS A 1 108 ? -11.454 2.160 5.196 1.00 87.56 108 LYS A CA 1
ATOM 918 C C . LYS A 1 108 ? -12.059 3.037 4.096 1.00 87.56 108 LYS A C 1
ATOM 920 O O . LYS A 1 108 ? -12.946 3.841 4.367 1.00 87.56 108 LYS A O 1
ATOM 925 N N . LEU A 1 109 ? -11.570 2.932 2.862 1.00 86.19 109 LEU A N 1
ATOM 926 C CA . LEU A 1 109 ? -12.109 3.696 1.733 1.00 86.19 109 LEU A CA 1
ATOM 927 C C . LEU A 1 109 ? -13.536 3.251 1.388 1.00 86.19 109 LEU A C 1
ATOM 929 O O . LEU A 1 109 ? -14.387 4.098 1.111 1.00 86.19 109 LEU A O 1
ATOM 933 N N . ASN A 1 110 ? -13.809 1.948 1.464 1.00 86.88 110 ASN A N 1
ATOM 934 C CA . ASN A 1 110 ? -15.146 1.399 1.258 1.00 86.88 110 ASN A CA 1
ATOM 935 C C . ASN A 1 110 ? -16.126 1.851 2.359 1.00 86.88 110 ASN A C 1
ATOM 937 O O . ASN A 1 110 ? -17.234 2.274 2.039 1.00 86.88 110 ASN A O 1
ATOM 941 N N . GLU A 1 111 ? -15.707 1.872 3.627 1.00 85.81 111 GLU A N 1
ATOM 942 C CA . GLU A 1 111 ? -16.518 2.383 4.749 1.00 85.81 111 GLU A CA 1
ATOM 943 C C . GLU A 1 111 ? -16.838 3.885 4.622 1.00 85.81 111 GLU A C 1
ATOM 945 O O . GLU A 1 111 ? -17.954 4.345 4.896 1.00 85.81 111 GLU A O 1
ATOM 950 N N . LEU A 1 112 ? -15.866 4.683 4.170 1.00 81.06 112 LEU A N 1
ATOM 951 C CA . LEU A 1 112 ? -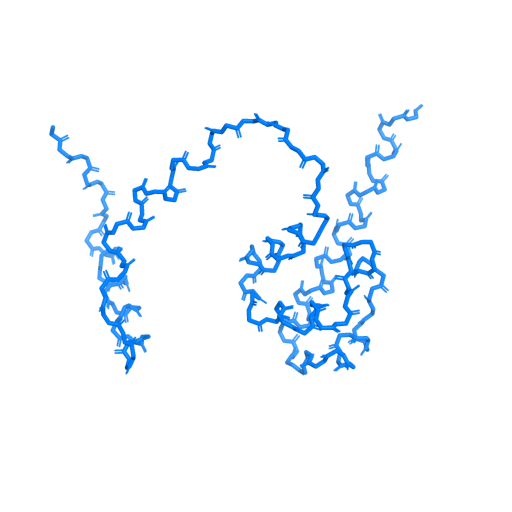16.089 6.106 3.920 1.00 81.06 112 LEU A CA 1
ATOM 952 C C . LEU A 1 112 ? -17.106 6.321 2.797 1.00 81.06 112 LEU A C 1
ATOM 954 O O . LEU A 1 112 ? -17.946 7.212 2.906 1.00 81.06 112 LEU A O 1
ATOM 958 N N . ARG A 1 113 ? -17.075 5.494 1.746 1.00 79.44 113 ARG A N 1
ATOM 959 C CA . ARG A 1 113 ? -18.060 5.556 0.661 1.00 79.44 113 ARG A CA 1
ATOM 960 C C . ARG A 1 113 ? -19.475 5.282 1.170 1.00 79.44 113 ARG A C 1
ATOM 962 O O . ARG A 1 113 ? -20.373 6.072 0.888 1.00 79.44 113 ARG A O 1
ATOM 969 N N . THR A 1 114 ? -19.671 4.218 1.948 1.00 74.88 114 THR A N 1
ATOM 970 C CA . THR A 1 114 ? -20.999 3.866 2.483 1.00 74.88 114 THR A CA 1
ATOM 971 C C . THR A 1 114 ? -21.532 4.934 3.441 1.00 74.88 114 THR A C 1
ATOM 973 O O . THR A 1 114 ? -22.722 5.239 3.439 1.00 74.88 114 THR A O 1
ATOM 976 N N . SER A 1 115 ? -20.648 5.576 4.211 1.00 72.69 115 SER A N 1
ATOM 977 C CA . SER A 1 115 ? -21.015 6.668 5.126 1.00 72.69 115 SER A CA 1
ATOM 978 C C . SER A 1 115 ? -21.463 7.945 4.395 1.00 72.69 115 SER A C 1
ATOM 980 O O . SER A 1 115 ? -22.327 8.679 4.879 1.00 72.69 115 SER A O 1
ATOM 982 N N . GLN A 1 116 ? -20.899 8.223 3.215 1.00 59.72 116 GLN A N 1
ATOM 983 C CA . GLN A 1 116 ? -21.284 9.372 2.383 1.00 59.72 116 GLN A CA 1
ATOM 984 C C . GLN A 1 116 ? -22.634 9.169 1.681 1.00 59.72 116 GLN A C 1
ATOM 986 O O . GLN A 1 116 ? -23.352 10.143 1.452 1.00 59.72 116 GLN A O 1
ATOM 991 N N . GLU A 1 117 ? -22.991 7.926 1.353 1.00 57.00 117 GLU A N 1
ATOM 992 C CA . GLU A 1 117 ? -24.294 7.586 0.765 1.00 57.00 117 GLU A CA 1
ATOM 993 C C . GLU A 1 117 ? -25.426 7.743 1.798 1.00 57.00 117 GLU A C 1
ATOM 995 O O . GLU A 1 117 ? -26.476 8.290 1.474 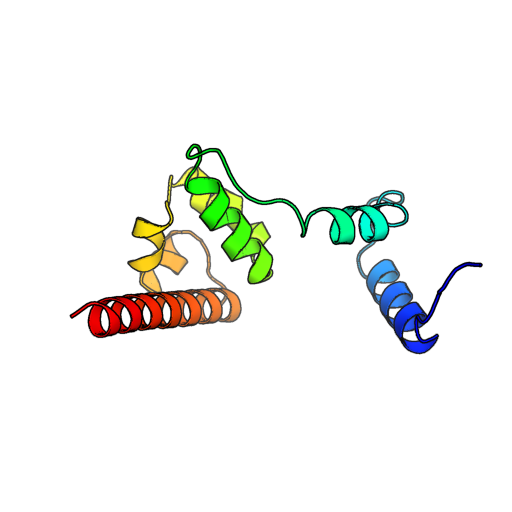1.00 57.00 117 GLU A O 1
ATOM 1000 N N . HIS A 1 118 ? -25.184 7.395 3.067 1.00 51.41 118 HIS A N 1
ATOM 1001 C CA . HIS A 1 118 ? -26.181 7.521 4.141 1.00 51.41 118 HIS A CA 1
ATOM 1002 C C . HIS A 1 118 ? -26.461 8.968 4.590 1.00 51.41 118 HIS A C 1
ATOM 1004 O O . HIS A 1 118 ? -27.482 9.229 5.210 1.00 51.41 118 HIS A O 1
ATOM 1010 N N . SER A 1 119 ? -25.577 9.920 4.271 1.00 54.12 119 SER A N 1
ATOM 1011 C CA . SER A 1 119 ? -25.768 11.348 4.595 1.00 54.12 119 SER A CA 1
ATOM 1012 C C . SER A 1 119 ? -26.509 12.127 3.496 1.00 54.12 119 SER A C 1
ATOM 1014 O O . SER A 1 119 ? -2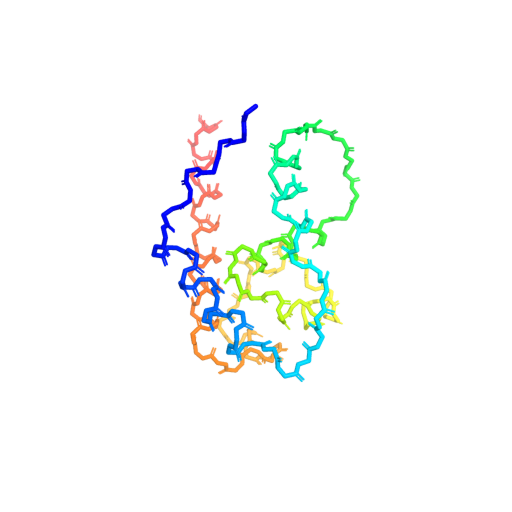6.744 13.325 3.640 1.00 54.12 119 SER A O 1
ATOM 1016 N N . ARG A 1 120 ? -26.809 11.476 2.364 1.00 48.97 120 ARG A N 1
ATOM 1017 C CA . ARG A 1 120 ? -27.489 12.065 1.198 1.00 48.97 120 ARG A CA 1
ATOM 1018 C C . ARG A 1 120 ? -28.942 11.606 1.041 1.00 48.97 120 ARG A C 1
ATOM 1020 O O . ARG A 1 120 ? -29.608 12.102 0.133 1.00 48.97 120 ARG A O 1
ATOM 1027 N N . SER A 1 121 ? -29.394 10.673 1.879 1.00 44.47 121 SER A N 1
ATOM 1028 C CA . SER A 1 121 ? -30.769 10.164 1.918 1.00 44.47 121 SER A CA 1
ATOM 1029 C C . SER A 1 121 ? -31.544 10.802 3.059 1.00 44.47 121 SER A C 1
ATOM 1031 O O . SER A 1 121 ? -32.767 10.967 2.874 1.00 44.47 121 SER A O 1
#